Protein AF-A0A4Z2ELS2-F1 (afdb_monomer_lite)

pLDDT: mean 83.6, std 12.61, range [51.25, 98.25]

Foldseek 3Di:
DDQPVVVVCVVVVDDLVVSVVVVVVCVVVVVFAFDADPVRNDTGGPPDPPCPVVVVVVVVVVVVVVVVVVVVVVVVD

Radius of gyration: 21.94 Å; chains: 1; bounding box: 46×24×60 Å

Sequence (77 aa):
MLPMWSAVLQELNIDVCDVESLLVQCILDNTIHGRIDQVNQLLELDYQKRGGARYTALDKWTNQLNSLNQAIVSKLT

Structure (mmCIF, N/CA/C/O backbone):
data_AF-A0A4Z2ELS2-F1
#
_entry.id   AF-A0A4Z2ELS2-F1
#
loop_
_atom_site.group_PDB
_atom_site.id
_atom_site.type_symbol
_atom_site.label_atom_id
_atom_site.label_alt_id
_atom_site.label_comp_id
_atom_site.label_asym_id
_atom_site.label_entity_id
_atom_site.label_seq_id
_atom_site.pdbx_PDB_ins_code
_atom_site.Cartn_x
_atom_site.Cartn_y
_atom_site.Cartn_z
_atom_site.occupancy
_atom_site.B_iso_or_equiv
_atom_site.auth_seq_id
_atom_site.auth_comp_id
_atom_site.auth_asym_id
_atom_site.auth_atom_id
_atom_site.pdbx_PDB_model_num
ATOM 1 N N . MET A 1 1 ? 3.516 6.401 -29.647 1.00 51.25 1 MET A N 1
ATOM 2 C CA . MET A 1 1 ? 3.981 7.010 -28.384 1.00 51.25 1 MET A CA 1
ATOM 3 C C . MET A 1 1 ? 5.053 6.079 -27.851 1.00 51.25 1 MET A C 1
ATOM 5 O O . MET A 1 1 ? 4.773 4.891 -27.783 1.00 51.25 1 MET A O 1
ATOM 9 N N . LEU A 1 2 ? 6.286 6.549 -27.646 1.00 54.62 2 LEU A N 1
ATOM 10 C CA . LEU A 1 2 ? 7.344 5.690 -27.100 1.00 54.62 2 LEU A CA 1
ATOM 11 C C . LEU A 1 2 ? 7.033 5.392 -25.619 1.00 54.62 2 LEU A C 1
ATOM 13 O O . LEU A 1 2 ? 6.518 6.287 -24.942 1.00 54.62 2 LEU A O 1
ATOM 17 N N . PRO A 1 3 ? 7.273 4.161 -25.138 1.00 64.19 3 PRO A N 1
ATOM 18 C CA . PRO A 1 3 ? 6.988 3.769 -23.758 1.00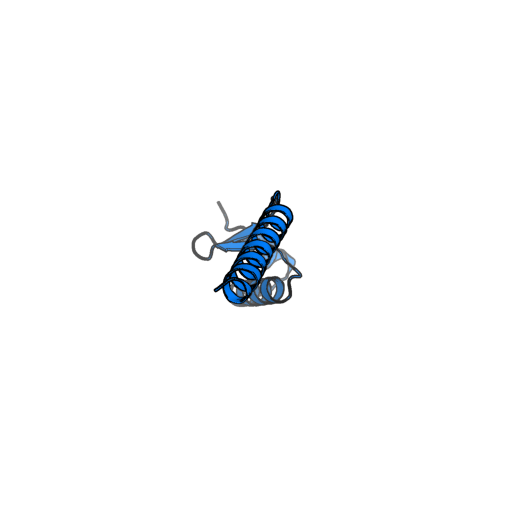 64.19 3 PRO A CA 1
ATOM 19 C C . PRO A 1 3 ? 7.817 4.604 -22.779 1.00 64.19 3 PRO A C 1
ATOM 21 O O . PRO A 1 3 ? 8.986 4.872 -23.032 1.00 64.19 3 PRO A O 1
ATOM 24 N N . MET A 1 4 ? 7.240 5.022 -21.649 1.00 65.38 4 MET A N 1
ATOM 25 C CA . MET A 1 4 ? 7.910 5.933 -20.705 1.00 65.38 4 MET A CA 1
ATOM 26 C C . MET A 1 4 ? 9.223 5.351 -20.159 1.00 65.38 4 MET A C 1
ATOM 28 O O . MET A 1 4 ? 10.163 6.098 -19.880 1.00 65.38 4 MET A O 1
ATOM 32 N N . TRP A 1 5 ? 9.326 4.022 -20.061 1.00 66.75 5 TRP A N 1
ATOM 33 C CA . TRP A 1 5 ? 10.570 3.359 -19.669 1.00 66.75 5 TRP A CA 1
ATOM 34 C C . TRP A 1 5 ? 11.723 3.666 -20.629 1.00 66.75 5 TRP A C 1
ATOM 36 O O . TRP A 1 5 ? 12.857 3.733 -20.172 1.00 66.75 5 TRP A O 1
ATOM 46 N N . SER A 1 6 ? 11.471 3.959 -21.915 1.00 61.84 6 SER A N 1
ATOM 47 C CA . SER A 1 6 ? 12.535 4.304 -22.871 1.00 61.84 6 SER A CA 1
ATOM 48 C C . SER A 1 6 ? 13.295 5.574 -22.487 1.00 61.84 6 SER A C 1
ATOM 50 O O . SER A 1 6 ? 14.483 5.679 -22.773 1.00 61.84 6 SER A O 1
ATOM 52 N N . ALA A 1 7 ? 12.631 6.527 -21.826 1.00 62.88 7 ALA A N 1
ATOM 53 C CA . ALA A 1 7 ? 13.278 7.744 -21.340 1.00 62.88 7 ALA A CA 1
ATOM 54 C C . ALA A 1 7 ? 14.187 7.452 -20.134 1.00 62.88 7 ALA A C 1
ATOM 56 O O . A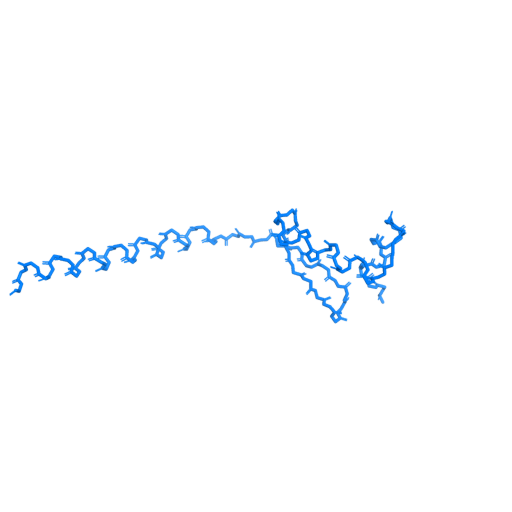LA A 1 7 ? 15.318 7.920 -20.084 1.00 62.88 7 ALA A O 1
ATOM 57 N N . VAL A 1 8 ? 13.722 6.615 -19.200 1.00 65.19 8 VAL A N 1
ATOM 58 C CA . VAL A 1 8 ? 14.515 6.176 -18.037 1.00 65.19 8 VAL A CA 1
ATOM 59 C C . VAL A 1 8 ? 15.707 5.316 -18.477 1.00 65.19 8 VAL A C 1
ATOM 61 O O . VAL A 1 8 ? 16.803 5.457 -17.944 1.00 65.19 8 VAL A O 1
ATOM 64 N N . LEU A 1 9 ? 15.512 4.474 -19.494 1.00 64.44 9 LEU A N 1
ATOM 65 C CA . LEU A 1 9 ? 16.547 3.632 -20.098 1.00 64.44 9 LEU A CA 1
ATOM 66 C C . LEU A 1 9 ? 17.671 4.444 -20.739 1.00 64.44 9 LEU A C 1
ATOM 68 O O . LEU A 1 9 ? 18.839 4.108 -20.563 1.00 64.44 9 LEU A O 1
ATOM 72 N N . GLN A 1 10 ? 17.332 5.519 -21.457 1.00 65.50 10 GLN A N 1
ATOM 73 C CA . GLN A 1 10 ? 18.337 6.410 -22.040 1.00 65.50 10 GLN A CA 1
ATOM 74 C C . GLN A 1 10 ? 19.146 7.152 -20.975 1.00 65.50 10 GLN A C 1
ATOM 76 O O . GLN A 1 10 ? 20.352 7.307 -21.140 1.00 65.50 10 GLN A O 1
ATOM 81 N N . GLU A 1 11 ? 18.504 7.583 -19.890 1.00 72.25 11 GLU A N 1
ATOM 82 C CA . GLU A 1 11 ? 19.174 8.306 -18.802 1.00 72.25 11 GLU A CA 1
ATOM 83 C C . GLU A 1 11 ? 20.080 7.396 -17.956 1.00 72.25 11 GLU A C 1
ATOM 85 O O . GLU A 1 11 ? 21.139 7.825 -17.500 1.00 72.25 11 GLU A O 1
ATOM 90 N N . LEU A 1 12 ? 19.694 6.131 -17.753 1.00 71.81 12 LEU A N 1
ATOM 91 C CA . LEU A 1 12 ? 20.424 5.195 -16.886 1.00 71.81 12 LEU A CA 1
ATOM 92 C C . LEU A 1 12 ? 21.362 4.235 -17.638 1.00 71.81 12 LEU A C 1
ATOM 94 O O . LEU A 1 12 ? 22.173 3.572 -16.996 1.00 71.81 12 LEU A O 1
ATOM 98 N N . ASN A 1 13 ? 21.286 4.172 -18.973 1.00 77.38 13 ASN A N 1
ATOM 99 C CA . ASN A 1 13 ? 22.114 3.319 -19.837 1.00 77.38 13 ASN A CA 1
ATOM 100 C C . ASN A 1 13 ? 22.154 1.835 -19.395 1.00 77.38 13 ASN A C 1
ATOM 102 O O . ASN A 1 13 ? 23.213 1.206 -19.365 1.00 77.38 13 ASN A O 1
ATOM 106 N N . ILE A 1 14 ? 20.991 1.289 -19.036 1.00 76.94 14 ILE A N 1
ATOM 107 C CA . ILE A 1 14 ? 20.778 -0.113 -18.630 1.00 76.94 14 ILE A CA 1
ATOM 108 C C . ILE A 1 14 ? 19.736 -0.780 -19.538 1.00 76.94 14 ILE A C 1
ATOM 110 O O . ILE A 1 14 ? 19.048 -0.091 -20.291 1.00 76.94 14 ILE A O 1
ATOM 114 N N . ASP A 1 15 ? 19.640 -2.112 -19.511 1.00 76.69 15 ASP A N 1
ATOM 115 C CA . ASP A 1 15 ? 18.673 -2.861 -20.324 1.00 76.69 15 ASP A CA 1
ATOM 116 C C . ASP A 1 15 ? 17.231 -2.715 -19.790 1.00 76.69 15 ASP A C 1
ATOM 118 O O . ASP A 1 15 ? 17.006 -2.456 -18.605 1.00 76.69 15 ASP A O 1
ATOM 122 N N . VAL A 1 16 ? 16.233 -2.906 -20.662 1.00 70.25 16 VAL A N 1
ATOM 123 C CA . VAL A 1 16 ? 14.794 -2.869 -20.322 1.00 70.25 16 VAL A CA 1
ATOM 124 C C . VAL A 1 16 ? 14.468 -3.835 -19.183 1.00 70.25 16 VAL A C 1
ATOM 126 O O . VAL A 1 16 ? 13.720 -3.477 -18.270 1.00 70.25 16 VAL A O 1
ATOM 129 N N . CYS A 1 17 ? 15.049 -5.036 -19.214 1.00 73.38 17 CYS A N 1
ATOM 130 C CA . CYS A 1 17 ? 14.806 -6.067 -18.204 1.00 73.38 17 CYS A CA 1
ATOM 131 C C . CYS A 1 17 ? 15.362 -5.663 -16.827 1.00 73.38 17 CYS A C 1
ATOM 133 O O . CYS A 1 17 ? 14.786 -5.994 -15.784 1.00 73.38 17 CYS A O 1
ATOM 135 N N . ASP A 1 18 ? 16.456 -4.902 -16.826 1.00 81.75 18 ASP A N 1
ATOM 136 C CA . ASP A 1 18 ? 17.111 -4.429 -15.609 1.00 81.75 18 ASP A CA 1
ATOM 137 C C . ASP A 1 18 ? 16.353 -3.245 -14.990 1.00 81.75 18 ASP A C 1
ATOM 139 O O . ASP A 1 18 ? 16.268 -3.142 -13.765 1.00 81.75 18 ASP A O 1
ATOM 143 N N . VAL A 1 19 ? 15.728 -2.389 -15.813 1.00 82.56 19 VAL A N 1
ATOM 144 C CA . VAL A 1 19 ? 14.880 -1.286 -15.324 1.00 82.56 19 VAL A CA 1
ATOM 145 C C . VAL A 1 19 ? 13.653 -1.804 -14.591 1.00 82.56 19 VAL A C 1
ATOM 147 O O . VAL A 1 19 ? 13.342 -1.298 -13.513 1.00 82.56 19 VAL A O 1
ATOM 150 N N . GLU A 1 20 ? 12.959 -2.807 -15.131 1.00 84.81 20 GLU A N 1
ATOM 151 C CA . GLU A 1 20 ? 11.787 -3.376 -14.455 1.00 84.81 20 GLU A CA 1
ATOM 152 C C . GLU A 1 20 ? 12.182 -3.976 -13.101 1.00 84.81 20 GLU A C 1
ATOM 154 O O . GLU A 1 20 ? 11.560 -3.671 -12.082 1.00 84.81 20 GLU A O 1
ATOM 159 N N . SER A 1 21 ? 13.273 -4.746 -13.070 1.00 88.56 21 SER A N 1
ATOM 160 C CA . SER A 1 21 ? 13.795 -5.350 -11.839 1.00 88.56 21 SER A CA 1
ATOM 161 C C . SER A 1 21 ? 14.162 -4.295 -10.788 1.00 88.56 21 SER A C 1
ATOM 163 O O . SER A 1 21 ? 13.804 -4.436 -9.615 1.00 88.56 21 SER A O 1
ATOM 165 N N . LEU A 1 22 ? 14.809 -3.203 -11.205 1.00 89.31 22 LEU A N 1
ATOM 166 C CA . LEU A 1 22 ? 15.150 -2.088 -10.322 1.00 89.31 22 LEU A CA 1
ATOM 167 C C . LEU A 1 22 ? 13.899 -1.373 -9.797 1.00 89.31 22 LEU A C 1
ATOM 169 O O . LEU A 1 22 ? 13.811 -1.092 -8.603 1.00 89.31 22 LEU A O 1
ATOM 173 N N . LEU A 1 23 ? 12.914 -1.101 -10.658 1.00 88.19 23 LEU A N 1
ATOM 174 C CA . LEU A 1 23 ? 11.662 -0.455 -10.257 1.00 88.19 23 LEU A CA 1
ATOM 175 C C . LEU A 1 23 ? 10.872 -1.315 -9.268 1.00 88.19 23 LEU A C 1
ATOM 177 O O . LEU A 1 23 ? 10.350 -0.781 -8.288 1.00 88.19 23 LEU A O 1
ATOM 181 N N . VAL A 1 24 ? 10.821 -2.634 -9.482 1.00 91.25 24 VAL A N 1
ATOM 182 C CA . VAL A 1 24 ? 10.222 -3.581 -8.529 1.00 91.25 24 VAL A CA 1
ATOM 183 C C . VAL A 1 24 ? 10.918 -3.471 -7.176 1.00 91.25 24 VAL A C 1
ATOM 185 O O . VAL A 1 24 ? 10.241 -3.317 -6.157 1.00 91.25 24 VAL A O 1
ATOM 188 N N . GLN A 1 25 ? 12.252 -3.491 -7.157 1.00 92.94 25 GLN A N 1
ATOM 189 C CA . GLN A 1 25 ? 13.017 -3.369 -5.919 1.00 92.94 25 GLN A CA 1
ATOM 190 C C . GLN A 1 25 ? 12.752 -2.026 -5.222 1.00 92.94 25 GLN A C 1
ATOM 192 O O . GLN A 1 25 ? 12.426 -2.000 -4.038 1.00 92.94 25 GLN A O 1
ATOM 197 N N . CYS A 1 26 ? 12.777 -0.913 -5.957 1.00 91.31 26 CYS A N 1
ATOM 198 C CA . CYS A 1 26 ? 12.505 0.411 -5.404 1.00 91.31 26 CYS A CA 1
ATOM 199 C C . CYS A 1 26 ? 11.092 0.547 -4.811 1.00 91.31 26 CYS A C 1
ATOM 201 O O . CYS A 1 26 ? 10.922 1.245 -3.804 1.00 91.31 26 CYS A O 1
ATOM 203 N N . ILE A 1 27 ? 10.087 -0.103 -5.411 1.00 90.69 27 ILE A N 1
ATOM 204 C CA . ILE A 1 27 ? 8.715 -0.138 -4.883 1.00 90.69 27 ILE A CA 1
ATOM 205 C C . ILE A 1 27 ? 8.646 -0.981 -3.606 1.00 90.69 27 ILE A C 1
ATOM 207 O O . ILE A 1 27 ? 8.048 -0.541 -2.622 1.00 90.69 27 ILE A O 1
ATOM 211 N N . LEU A 1 28 ? 9.276 -2.160 -3.587 1.00 92.00 28 LEU A N 1
ATOM 212 C CA . LEU A 1 28 ? 9.335 -3.015 -2.393 1.00 92.00 28 LEU A CA 1
ATOM 213 C C . LEU A 1 28 ? 10.057 -2.321 -1.228 1.00 92.00 28 LEU A C 1
ATOM 215 O O . LEU A 1 28 ? 9.605 -2.408 -0.085 1.00 92.00 28 LEU A O 1
ATOM 219 N N . ASP A 1 29 ? 11.106 -1.557 -1.530 1.00 95.62 29 ASP A N 1
ATOM 220 C CA . ASP A 1 29 ? 11.868 -0.767 -0.560 1.00 95.62 29 ASP A CA 1
ATOM 221 C C . ASP A 1 29 ? 11.132 0.519 -0.113 1.00 95.62 29 ASP A C 1
ATOM 223 O O . ASP A 1 29 ? 11.657 1.290 0.690 1.00 95.62 29 ASP A O 1
ATOM 227 N N . ASN A 1 30 ? 9.912 0.779 -0.608 1.00 87.44 30 ASN A N 1
ATOM 228 C CA . ASN A 1 30 ? 9.131 2.011 -0.395 1.00 87.44 30 ASN A CA 1
ATOM 229 C C . ASN A 1 30 ? 9.860 3.312 -0.794 1.00 87.44 30 ASN A C 1
ATOM 231 O O . ASN A 1 30 ? 9.470 4.406 -0.376 1.00 87.44 30 ASN A O 1
ATOM 235 N N . THR A 1 31 ? 10.905 3.227 -1.617 1.00 90.62 31 THR A N 1
ATOM 236 C CA . THR A 1 31 ? 11.604 4.410 -2.150 1.00 90.62 31 THR A CA 1
ATOM 237 C C . THR A 1 31 ? 10.812 5.058 -3.287 1.00 90.62 31 THR A C 1
ATOM 239 O O . THR A 1 31 ? 10.804 6.281 -3.422 1.00 90.62 31 THR A O 1
ATOM 242 N N . ILE A 1 32 ? 10.067 4.249 -4.048 1.00 89.19 32 ILE A N 1
ATOM 243 C CA . ILE A 1 32 ? 9.117 4.684 -5.073 1.00 89.19 32 ILE A CA 1
ATOM 244 C C . ILE A 1 32 ? 7.715 4.238 -4.663 1.00 89.19 32 ILE A C 1
ATOM 246 O O . ILE A 1 32 ? 7.484 3.078 -4.340 1.00 89.19 32 ILE A O 1
ATOM 250 N N . HIS A 1 33 ? 6.756 5.161 -4.710 1.00 89.12 33 HIS A N 1
ATOM 251 C CA . HIS A 1 33 ? 5.351 4.863 -4.447 1.00 89.12 33 HIS A CA 1
ATOM 252 C C . HIS A 1 33 ? 4.579 4.882 -5.761 1.00 89.12 33 HIS A C 1
ATOM 254 O O . HIS A 1 33 ? 4.347 5.946 -6.338 1.00 89.12 33 HIS A O 1
ATOM 260 N N . GLY A 1 34 ? 4.187 3.706 -6.235 1.00 88.88 34 GLY A N 1
ATOM 261 C CA . GLY A 1 34 ? 3.494 3.568 -7.503 1.00 88.88 34 GLY A CA 1
ATOM 262 C C . GLY A 1 34 ? 3.258 2.118 -7.892 1.00 88.88 34 GLY A C 1
ATOM 263 O O . GLY A 1 34 ? 3.491 1.196 -7.106 1.00 88.88 34 GLY A O 1
ATOM 264 N N . ARG A 1 35 ? 2.784 1.928 -9.120 1.00 88.69 35 ARG A N 1
ATOM 265 C CA . ARG A 1 35 ? 2.459 0.628 -9.708 1.00 88.69 35 ARG A CA 1
ATOM 266 C C . ARG A 1 35 ? 3.076 0.525 -11.098 1.00 88.69 35 ARG A C 1
ATOM 268 O O . ARG A 1 35 ? 3.104 1.497 -11.848 1.00 88.69 35 ARG A O 1
ATOM 275 N N . ILE A 1 36 ? 3.573 -0.660 -11.426 1.00 89.00 36 ILE A N 1
ATOM 276 C CA . ILE A 1 36 ? 4.154 -0.969 -12.734 1.00 89.00 36 ILE A CA 1
ATOM 277 C C . ILE A 1 36 ? 3.032 -1.488 -13.638 1.00 89.00 36 ILE A C 1
ATOM 279 O O . ILE A 1 36 ? 2.385 -2.484 -13.309 1.00 89.00 36 ILE A O 1
ATOM 283 N N . AS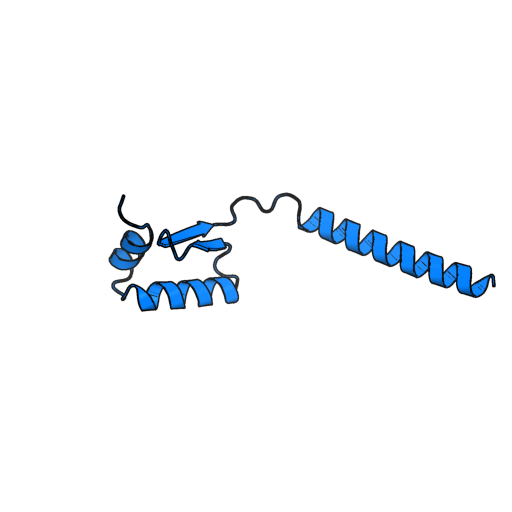P A 1 37 ? 2.804 -0.818 -14.767 1.00 87.81 37 ASP A N 1
ATOM 284 C CA . ASP A 1 37 ? 2.018 -1.343 -15.883 1.00 87.81 37 ASP A CA 1
ATOM 285 C C . ASP A 1 37 ? 2.981 -1.957 -16.902 1.00 87.81 37 ASP A C 1
ATOM 287 O O . ASP A 1 37 ? 3.627 -1.262 -17.689 1.00 87.81 37 ASP A O 1
ATOM 291 N N . GLN A 1 38 ? 3.078 -3.283 -16.863 1.00 84.12 38 GLN A N 1
ATOM 292 C CA . GLN A 1 38 ? 3.974 -4.048 -17.723 1.00 84.12 38 GLN A CA 1
ATOM 293 C C . GLN A 1 38 ? 3.502 -4.090 -19.188 1.00 84.12 38 GLN A C 1
ATOM 295 O O . GLN A 1 38 ? 4.326 -4.221 -20.091 1.00 84.12 38 GLN A O 1
ATOM 300 N N . VAL A 1 39 ? 2.195 -3.947 -19.449 1.00 85.81 39 VAL A N 1
ATOM 301 C CA . VAL A 1 39 ? 1.635 -3.998 -20.812 1.00 85.81 39 VAL A CA 1
ATOM 302 C C . VAL A 1 39 ? 1.928 -2.697 -21.549 1.00 85.81 39 VAL A C 1
ATOM 304 O O . VAL A 1 39 ? 2.354 -2.722 -22.703 1.00 85.81 39 VAL A O 1
ATOM 307 N N . ASN A 1 40 ? 1.734 -1.562 -20.875 1.00 83.44 40 ASN A N 1
ATOM 308 C CA . ASN A 1 40 ? 1.981 -0.238 -21.448 1.00 83.44 40 ASN A CA 1
ATOM 309 C C . ASN A 1 40 ? 3.400 0.293 -21.180 1.00 83.44 40 ASN A C 1
ATOM 311 O O . ASN A 1 40 ? 3.729 1.386 -21.644 1.00 83.44 40 ASN A O 1
ATOM 315 N N . GLN A 1 41 ? 4.235 -0.464 -20.457 1.00 83.69 41 GLN A N 1
ATOM 316 C CA . GLN A 1 41 ? 5.597 -0.079 -20.065 1.00 83.69 41 GLN A CA 1
ATOM 317 C C . GLN A 1 41 ? 5.623 1.314 -19.414 1.00 83.69 41 GLN A C 1
ATOM 319 O O . GLN A 1 41 ? 6.349 2.232 -19.825 1.00 83.69 41 GLN A O 1
ATOM 324 N N . LEU A 1 42 ? 4.759 1.471 -18.406 1.00 84.88 42 LEU A N 1
ATOM 325 C CA . LEU A 1 42 ? 4.551 2.705 -17.658 1.00 84.88 42 LEU A CA 1
ATOM 326 C C . LEU A 1 42 ? 4.721 2.453 -16.155 1.00 84.88 42 LEU A C 1
ATOM 328 O O . LEU A 1 42 ? 4.370 1.398 -15.636 1.00 84.88 42 LEU A O 1
ATOM 332 N N . LEU A 1 43 ? 5.277 3.436 -15.448 1.00 87.19 43 LEU A N 1
ATOM 333 C CA . LEU A 1 43 ? 5.263 3.497 -13.988 1.00 87.19 43 LEU A CA 1
ATOM 334 C C . LEU A 1 43 ? 4.230 4.549 -13.574 1.00 87.19 43 LEU A C 1
ATOM 336 O O . LEU A 1 43 ? 4.423 5.744 -13.797 1.00 87.19 43 LEU A O 1
ATOM 340 N N . GLU A 1 44 ? 3.136 4.103 -12.975 1.00 86.94 44 GLU A N 1
ATOM 341 C CA . GLU A 1 44 ? 2.090 4.970 -12.443 1.00 86.94 44 GLU A CA 1
ATOM 342 C C . GLU A 1 44 ? 2.448 5.368 -11.011 1.00 86.94 44 GLU A C 1
ATOM 344 O O . GLU A 1 44 ? 2.502 4.520 -10.124 1.00 86.94 44 GLU A O 1
ATOM 349 N N . LEU A 1 45 ? 2.710 6.650 -10.760 1.00 87.88 45 LEU A N 1
ATOM 350 C CA . LEU A 1 45 ? 3.032 7.136 -9.417 1.00 87.88 45 LEU A CA 1
ATOM 351 C C . LEU A 1 45 ? 1.761 7.390 -8.597 1.00 87.88 45 LEU A C 1
ATOM 353 O O . LEU A 1 45 ? 0.808 8.015 -9.072 1.00 87.88 45 LEU A O 1
ATOM 357 N N . ASP A 1 46 ? 1.780 6.988 -7.326 1.00 83.25 46 ASP A N 1
ATOM 358 C CA . ASP A 1 46 ? 0.681 7.198 -6.377 1.00 83.25 46 ASP A CA 1
ATOM 359 C C . ASP A 1 46 ? 0.613 8.679 -5.942 1.00 83.25 46 ASP A C 1
ATOM 361 O O . ASP A 1 46 ? 1.001 9.048 -4.832 1.00 83.25 46 ASP A O 1
ATOM 365 N N . TYR A 1 47 ? 0.103 9.568 -6.798 1.00 71.00 47 TYR A N 1
ATOM 366 C CA . TYR A 1 47 ? 0.061 11.010 -6.504 1.00 71.00 47 TYR A CA 1
ATOM 367 C C . TYR A 1 47 ? -1.054 11.409 -5.513 1.00 71.00 47 TYR A C 1
ATOM 369 O O . TYR A 1 47 ? -1.092 12.538 -5.022 1.00 71.00 47 TYR A O 1
ATOM 377 N N . GLN A 1 48 ? -2.003 10.510 -5.222 1.00 63.94 48 GLN A N 1
ATOM 378 C CA . GLN A 1 48 ? -3.209 10.809 -4.440 1.00 63.94 48 GLN A CA 1
ATOM 379 C C . GLN A 1 48 ? -3.508 9.738 -3.379 1.00 63.94 48 GLN A C 1
ATOM 381 O O . GLN A 1 48 ? -4.518 9.044 -3.445 1.00 63.94 48 GLN A O 1
ATOM 386 N N . LYS A 1 49 ? -2.708 9.653 -2.311 1.00 62.00 49 LYS A N 1
ATOM 387 C CA . LYS A 1 49 ? -3.140 8.965 -1.074 1.00 62.00 49 LYS A CA 1
ATOM 388 C C . LYS A 1 49 ? -3.935 9.909 -0.168 1.00 62.00 49 LYS A C 1
ATOM 390 O O . LYS A 1 49 ? -3.571 10.149 0.981 1.00 62.00 49 LYS A O 1
ATOM 395 N N . ARG A 1 50 ? -5.045 10.471 -0.657 1.00 62.50 50 ARG A N 1
ATOM 396 C CA . ARG A 1 50 ? -5.984 11.197 0.216 1.00 62.50 50 ARG A CA 1
ATOM 397 C C . ARG A 1 50 ? -6.975 10.207 0.825 1.00 62.50 50 ARG A C 1
ATOM 399 O O . ARG A 1 50 ? -7.824 9.663 0.136 1.00 62.50 50 ARG A O 1
ATOM 406 N N . GLY A 1 51 ? -6.871 9.987 2.137 1.00 67.00 51 GLY A N 1
ATOM 407 C CA . GLY A 1 51 ? -7.908 9.317 2.933 1.00 67.00 51 GLY A CA 1
ATOM 408 C C . GLY A 1 51 ? -7.529 7.968 3.545 1.00 67.00 51 GLY A C 1
ATOM 409 O O . GLY A 1 51 ? -8.148 7.600 4.538 1.00 67.00 51 GLY A O 1
ATOM 410 N N . GLY A 1 52 ? -6.493 7.278 3.048 1.00 77.69 52 GLY A N 1
ATOM 411 C CA . GLY A 1 52 ? -6.097 5.950 3.549 1.00 77.69 52 GLY A CA 1
ATOM 412 C C . GLY A 1 52 ? -5.886 5.919 5.065 1.00 77.69 52 GLY A C 1
ATOM 413 O O . GLY A 1 52 ? -6.556 5.168 5.762 1.00 77.69 52 GLY A O 1
ATOM 414 N N . ALA A 1 53 ? -5.065 6.830 5.597 1.00 83.19 53 ALA A N 1
ATOM 415 C CA . ALA A 1 53 ? -4.793 6.908 7.035 1.00 83.19 53 ALA A CA 1
ATOM 416 C C . ALA A 1 53 ? -6.055 7.146 7.886 1.00 83.19 53 ALA A C 1
ATOM 418 O O . ALA A 1 53 ? -6.205 6.546 8.949 1.00 83.19 53 ALA A O 1
ATOM 419 N N . ARG A 1 54 ? -6.989 7.983 7.408 1.00 88.12 54 ARG A N 1
ATOM 420 C CA . ARG A 1 54 ? -8.253 8.259 8.108 1.00 88.12 54 ARG A CA 1
ATOM 421 C C . ARG A 1 54 ? -9.128 7.013 8.160 1.00 88.12 54 ARG A C 1
ATOM 423 O O . ARG A 1 54 ? -9.645 6.685 9.222 1.00 88.12 54 ARG A O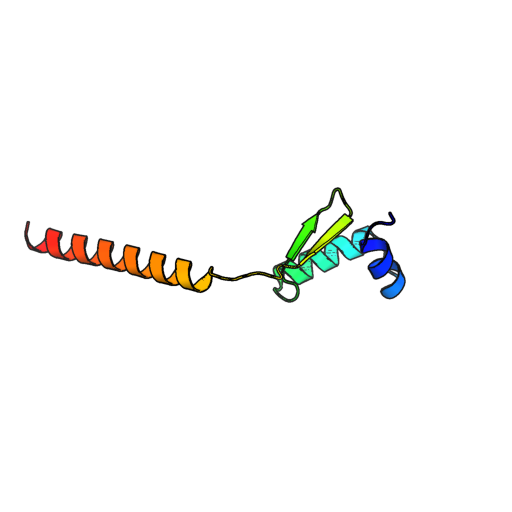 1
ATOM 430 N N . TYR A 1 55 ? -9.289 6.325 7.031 1.00 90.75 55 TYR A N 1
ATOM 431 C CA . TYR A 1 55 ? -10.100 5.111 6.974 1.00 90.75 55 TYR A CA 1
ATOM 432 C C . TYR A 1 55 ? -9.460 3.965 7.768 1.00 90.75 55 TYR A C 1
ATOM 434 O O . TYR A 1 55 ? -10.171 3.295 8.506 1.00 90.75 55 TYR A O 1
ATOM 442 N N . THR A 1 56 ? -8.131 3.810 7.735 1.00 91.38 56 THR A N 1
ATOM 443 C CA . THR A 1 56 ? -7.413 2.851 8.594 1.00 91.38 56 THR A CA 1
ATOM 444 C C . THR A 1 56 ? -7.622 3.142 10.081 1.00 91.38 56 THR A C 1
ATOM 446 O O . THR A 1 56 ? -7.798 2.218 10.871 1.00 91.38 56 THR A O 1
ATOM 449 N N . ALA A 1 57 ? -7.592 4.414 10.488 1.00 93.81 57 ALA A N 1
ATOM 450 C CA . ALA A 1 57 ? -7.826 4.789 11.880 1.00 93.81 57 ALA A CA 1
ATOM 451 C C . ALA A 1 57 ? -9.271 4.499 12.317 1.00 93.81 57 ALA A C 1
ATOM 453 O O . ALA A 1 57 ? -9.480 3.964 13.405 1.00 93.81 57 ALA A O 1
ATOM 454 N N . LEU A 1 58 ? -10.251 4.808 11.460 1.00 96.25 58 LEU A N 1
ATOM 455 C CA . LEU A 1 58 ? -11.661 4.507 11.717 1.00 96.25 58 LEU A CA 1
ATOM 456 C C . LEU A 1 58 ? -11.908 3.000 11.828 1.00 96.25 58 LEU A C 1
ATOM 458 O O . LEU A 1 58 ? -12.530 2.573 12.793 1.00 96.25 58 LEU A O 1
ATOM 462 N N . ASP A 1 59 ? -11.365 2.198 10.912 1.00 96.38 59 ASP A N 1
ATOM 463 C CA . ASP A 1 59 ? -11.494 0.737 10.944 1.00 96.38 59 ASP A CA 1
ATOM 464 C C . ASP A 1 59 ? -10.913 0.137 12.237 1.00 96.38 59 ASP A C 1
ATOM 466 O O . ASP A 1 59 ? -11.572 -0.639 12.934 1.00 96.38 59 ASP A O 1
ATOM 470 N N . LYS A 1 60 ? -9.714 0.583 12.639 1.00 97.38 60 LYS A N 1
ATOM 471 C CA . LYS A 1 60 ? -9.109 0.186 13.920 1.00 97.38 60 LYS A CA 1
ATOM 472 C C . LYS A 1 60 ? -10.007 0.530 15.105 1.00 97.38 60 LYS A C 1
ATOM 474 O O . LYS A 1 60 ? -10.178 -0.299 15.998 1.00 97.38 60 LYS A O 1
ATOM 479 N N . TRP A 1 61 ? -10.574 1.733 15.120 1.00 97.62 61 TRP A N 1
ATOM 480 C CA . TRP A 1 61 ? -11.456 2.165 16.199 1.00 97.62 61 TRP A CA 1
ATOM 481 C C . TRP A 1 61 ? -12.742 1.332 16.258 1.00 97.62 61 TRP A C 1
ATOM 483 O O . TRP A 1 61 ? -13.118 0.864 17.334 1.00 97.62 61 TRP A O 1
ATOM 493 N N . THR A 1 62 ? -13.372 1.068 15.112 1.00 98.12 62 THR A N 1
ATOM 4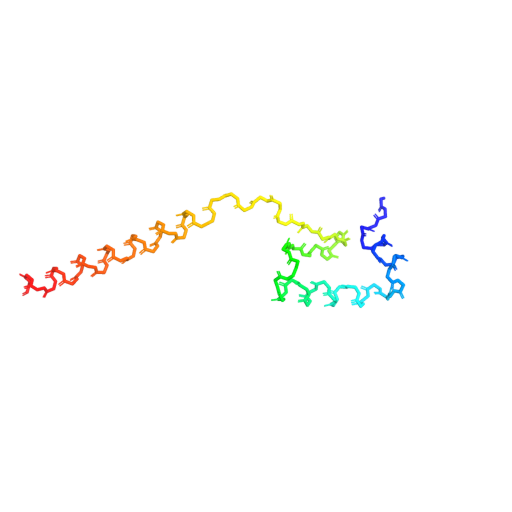94 C CA . THR A 1 62 ? -14.561 0.212 15.017 1.00 98.12 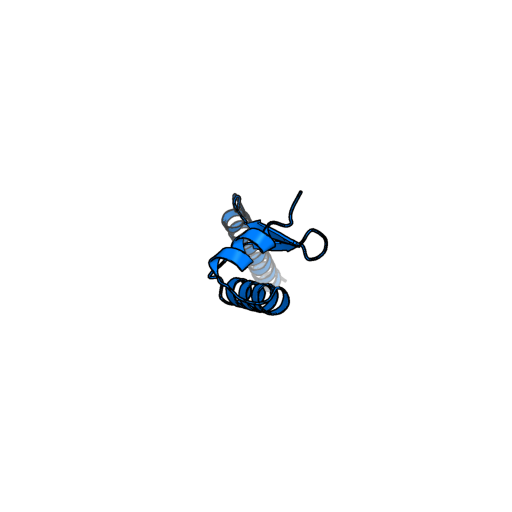62 THR A CA 1
ATOM 495 C C . THR A 1 62 ? -14.285 -1.198 15.542 1.00 98.12 62 THR A C 1
ATOM 497 O O . THR A 1 62 ? -15.060 -1.720 16.347 1.00 98.12 62 THR A O 1
ATOM 500 N N . ASN A 1 63 ? -13.153 -1.796 15.169 1.00 98.25 63 ASN A N 1
ATOM 501 C CA . ASN A 1 63 ? -12.770 -3.131 15.632 1.00 98.25 63 ASN A CA 1
ATOM 502 C C . ASN A 1 63 ? -12.501 -3.179 17.148 1.00 98.25 63 ASN A C 1
ATOM 504 O O . ASN A 1 63 ? -12.892 -4.139 17.823 1.00 98.25 63 ASN A O 1
ATOM 508 N N . GLN A 1 64 ? -11.893 -2.130 17.710 1.00 98.19 64 GLN A N 1
ATOM 509 C CA . GLN A 1 64 ? -11.673 -2.024 19.156 1.00 98.19 64 GLN A CA 1
ATOM 510 C C . GLN A 1 64 ? -12.986 -1.868 19.929 1.00 98.19 64 GLN A C 1
ATOM 512 O O . GLN A 1 64 ? -13.172 -2.533 20.947 1.00 98.19 64 GLN A O 1
ATOM 517 N N . LEU A 1 65 ? -13.917 -1.047 19.432 1.00 98.25 65 LEU A N 1
ATOM 518 C CA . LEU A 1 65 ? -15.241 -0.887 20.039 1.00 98.25 65 LEU A CA 1
ATOM 519 C C . LEU A 1 65 ? -16.040 -2.193 20.029 1.00 98.25 65 LEU A C 1
ATOM 521 O O . LEU A 1 65 ? -16.627 -2.553 21.048 1.00 98.25 65 LEU A O 1
ATOM 525 N N . ASN A 1 66 ? -16.022 -2.931 18.916 1.00 98.19 66 ASN A N 1
ATOM 526 C CA . ASN A 1 66 ? -16.677 -4.237 18.834 1.00 98.19 66 ASN A CA 1
ATOM 527 C C . ASN A 1 66 ? -16.092 -5.234 19.842 1.00 98.19 66 ASN A C 1
ATOM 529 O O . ASN A 1 66 ? -16.846 -5.902 20.550 1.00 98.19 66 ASN A O 1
ATOM 533 N N . SER A 1 67 ? -14.763 -5.291 19.948 1.00 97.94 67 SER A N 1
ATOM 534 C CA . SER A 1 67 ? -14.078 -6.155 20.917 1.00 97.94 67 SER A CA 1
ATOM 535 C C . SER A 1 67 ? -14.436 -5.786 22.361 1.00 97.94 67 SER A C 1
ATOM 537 O O . SER A 1 67 ? -14.723 -6.662 23.177 1.00 97.94 67 SER A O 1
ATOM 539 N N . LEU A 1 68 ? -14.484 -4.486 22.675 1.00 97.56 68 LEU A N 1
ATOM 540 C CA . LEU A 1 68 ? -14.879 -3.992 23.994 1.00 97.56 68 LEU A CA 1
ATOM 541 C C . LEU A 1 68 ? -16.331 -4.361 24.327 1.00 97.56 68 LEU A C 1
ATOM 543 O O . LEU A 1 68 ? -16.605 -4.840 25.425 1.00 97.56 68 LEU A O 1
ATOM 547 N N . ASN A 1 69 ? -17.251 -4.173 23.380 1.00 97.38 69 ASN A N 1
ATOM 548 C CA . ASN A 1 69 ? -18.657 -4.521 23.566 1.00 97.38 69 ASN A CA 1
ATOM 549 C C . ASN A 1 69 ? -18.834 -6.021 23.852 1.00 97.38 69 ASN A C 1
ATOM 551 O O . ASN A 1 69 ? -19.515 -6.390 24.806 1.00 97.38 69 ASN A O 1
ATOM 555 N N . GLN A 1 70 ? -18.166 -6.889 23.084 1.00 97.50 70 GLN A N 1
ATOM 556 C CA . GLN A 1 70 ? -18.184 -8.337 23.326 1.00 97.50 70 GLN A CA 1
ATOM 557 C C . GLN A 1 70 ? -17.645 -8.689 24.718 1.00 97.50 70 GLN A C 1
ATOM 559 O O . GLN A 1 70 ? -18.255 -9.489 25.429 1.00 97.50 70 GLN A O 1
ATOM 564 N N . ALA A 1 71 ? -16.548 -8.053 25.143 1.00 97.44 71 ALA A N 1
ATOM 565 C CA . ALA A 1 71 ? -15.985 -8.265 26.472 1.00 97.44 71 ALA A CA 1
ATOM 566 C C . ALA A 1 71 ? -16.971 -7.864 27.584 1.00 97.44 71 ALA A C 1
ATOM 568 O O . ALA A 1 71 ? -17.134 -8.612 28.544 1.00 97.44 71 ALA A O 1
ATOM 569 N N . ILE A 1 72 ? -17.674 -6.736 27.445 1.00 97.06 72 ILE A N 1
ATOM 570 C CA . ILE A 1 72 ? -18.682 -6.284 28.418 1.00 97.06 72 ILE A CA 1
ATOM 571 C C . ILE A 1 72 ? -19.873 -7.248 28.467 1.00 97.06 72 ILE A C 1
ATOM 573 O O . ILE A 1 72 ? -20.262 -7.681 29.550 1.00 97.06 72 ILE A O 1
ATOM 577 N N . VAL A 1 73 ? -20.426 -7.630 27.313 1.00 97.25 73 VAL A N 1
ATOM 578 C CA . VAL A 1 73 ? -21.564 -8.565 27.240 1.00 97.25 73 VAL A CA 1
ATOM 579 C C . VAL A 1 73 ? -21.208 -9.915 27.863 1.00 97.25 73 VAL A C 1
ATOM 581 O O . VAL A 1 73 ? -21.999 -10.458 28.631 1.00 97.25 73 VAL A O 1
ATOM 584 N N . SER A 1 74 ? -19.990 -10.416 27.631 1.00 95.69 74 SER A N 1
ATOM 585 C CA . SER A 1 74 ? -19.516 -11.673 28.232 1.00 95.69 74 SER A CA 1
ATOM 586 C C . SER A 1 74 ? -19.406 -11.641 29.762 1.00 95.69 74 SER A C 1
ATOM 588 O O . SER A 1 74 ? -19.294 -12.688 30.385 1.00 95.69 74 SER A O 1
ATOM 590 N N . LYS A 1 75 ? -19.391 -10.451 30.379 1.00 94.06 75 LYS A N 1
ATOM 591 C CA . LYS A 1 75 ? -19.384 -10.281 31.842 1.00 94.06 75 LYS A CA 1
ATOM 592 C C . LYS A 1 75 ? -20.790 -10.154 32.433 1.00 94.06 75 LYS A C 1
ATOM 594 O O . LYS A 1 75 ? -20.932 -10.261 33.646 1.00 94.06 75 LYS A O 1
ATOM 599 N N . LEU A 1 76 ? -21.788 -9.860 31.599 1.00 87.12 76 LEU A N 1
ATOM 600 C CA . LEU A 1 76 ? -23.194 -9.674 31.980 1.00 87.12 76 LEU A CA 1
ATOM 601 C C . LEU A 1 76 ? -24.041 -10.941 31.784 1.00 87.12 76 LEU A C 1
ATOM 603 O O . LEU A 1 76 ? -25.168 -10.988 32.273 1.00 87.12 76 LEU A O 1
ATOM 607 N N . THR A 1 77 ? -23.513 -11.922 31.049 1.00 60.66 77 THR A N 1
ATOM 608 C CA . THR A 1 77 ? -24.089 -13.260 30.841 1.00 60.66 77 THR A CA 1
ATOM 609 C C . THR A 1 77 ? -23.333 -14.282 31.672 1.00 60.66 77 THR A C 1
ATOM 611 O O . THR A 1 77 ? -23.998 -15.220 32.161 1.00 60.66 77 THR A O 1
#

InterPro domains:
  IPR000717 Proteasome component (PCI) domain [PF01399] (8-44)
  IPR036390 Winged helix DNA-binding domain superfamily [SSF46785] (9-47)
  IPR050871 26S Proteasome and COP9 Signalosome Components [PTHR10678] (8-75)
  IPR058796 COP9 signalosome complex subunit 2, C-terminal helix [PF25983] (53-75)

Organism: NCBI:txid230148

Secondary structure (DSSP, 8-state):
---THHHHHHHHT--HHHHHHHHHHHHHTTSS-EEEETTTTEEEE-----SHHHHHHHHHHHHHHHHHHHHHHHHH-